Protein AF-A0A316Z247-F1 (afdb_monomer_lite)

InterPro domains:
  IPR003422 Cytochrome b-c1 complex, subunit 6 [PTHR15336] (4-63)
  IPR023184 Ubiquinol-cytochrome C reductase hinge domain [PF02320] (3-63)
  IPR036811 Ubiquinol-cytochrome C reductase hinge domain superfamily [G3DSA:1.10.287.20] (1-64)
  IPR036811 Ubiquinol-cytochrome C reductase hinge domain superfamily [SSF81531] (4-64)

Sequence (64 aa):
AYPAIYEECENSKKCSAAKHHFDDCQTRVTEGKGFKDENCVEEFFHLAHCASECAAPRLFSKLV

Secondary structure (DSSP, 8-state):
-HHHHHHHHHTSTTTHHHHHHHHHHHHHHHTT-SPTT---HHHHHHHHHHHHHHHHHHHHTT--

Organism: NCBI:txid58919

Radius of gyration: 13.76 Å; chains: 1; bounding box: 38×16×34 Å

Foldseek 3Di:
DQVVLLVCQLPDPQNVVLNVLLVVQCVCVVVVVDDVVDDSVVSVCSSNVRSCVRSVVVVVVVVD

Structure (mmCIF, N/CA/C/O backbone):
data_AF-A0A316Z247-F1
#
_entry.id   AF-A0A316Z247-F1
#
loop_
_atom_site.group_PDB
_atom_site.id
_atom_site.type_symbol
_atom_site.label_atom_id
_atom_site.label_alt_id
_atom_site.label_comp_id
_atom_site.label_asym_id
_atom_site.label_entity_id
_atom_site.label_seq_id
_atom_site.pdbx_PDB_ins_code
_atom_site.Cartn_x
_atom_site.Cartn_y
_atom_site.Cartn_z
_atom_site.occupancy
_atom_site.B_iso_or_equiv
_atom_site.auth_seq_id
_atom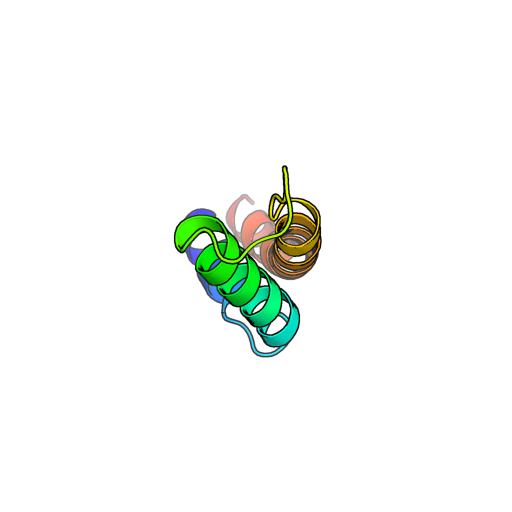_site.auth_comp_id
_atom_site.auth_asym_id
_atom_site.auth_atom_id
_atom_site.pdbx_PDB_model_num
ATOM 1 N N . ALA A 1 1 ? -14.206 9.675 7.263 1.00 81.56 1 ALA A N 1
ATOM 2 C CA . ALA A 1 1 ? -13.852 8.566 8.177 1.00 81.56 1 ALA A CA 1
ATOM 3 C C . ALA A 1 1 ? -12.991 7.518 7.480 1.00 81.56 1 ALA A C 1
ATOM 5 O O . ALA A 1 1 ? -11.899 7.260 7.961 1.00 81.56 1 ALA A O 1
ATOM 6 N N . TYR A 1 2 ? -13.439 6.953 6.352 1.00 93.00 2 TYR A N 1
ATOM 7 C CA . TYR A 1 2 ? -12.714 5.867 5.685 1.00 93.00 2 TYR A CA 1
ATOM 8 C C . TYR A 1 2 ? -11.262 6.188 5.271 1.00 93.00 2 TYR A C 1
ATOM 10 O O . TYR A 1 2 ? -10.412 5.385 5.638 1.00 93.00 2 TYR A O 1
ATOM 18 N N . PRO A 1 3 ? -10.929 7.339 4.638 1.00 96.19 3 PRO A N 1
ATOM 19 C CA . PRO A 1 3 ? -9.545 7.611 4.226 1.00 96.19 3 PRO A CA 1
ATOM 20 C C . PRO A 1 3 ? -8.533 7.536 5.380 1.00 96.19 3 PRO A C 1
ATOM 22 O O . PRO A 1 3 ? -7.545 6.826 5.273 1.00 96.19 3 PRO A O 1
ATOM 25 N N . ALA A 1 4 ? -8.841 8.161 6.523 1.00 97.38 4 ALA A N 1
ATOM 26 C CA . ALA A 1 4 ? -7.980 8.120 7.708 1.00 97.38 4 ALA A CA 1
ATOM 27 C C . ALA A 1 4 ? -7.866 6.709 8.321 1.00 97.38 4 ALA A C 1
ATOM 29 O O . ALA A 1 4 ? -6.789 6.290 8.723 1.00 97.38 4 ALA A O 1
ATOM 30 N N . ILE A 1 5 ? -8.968 5.948 8.371 1.00 97.94 5 ILE A N 1
ATOM 31 C CA . ILE A 1 5 ? -8.953 4.564 8.884 1.00 97.94 5 ILE A CA 1
ATOM 32 C C . ILE A 1 5 ? -8.096 3.665 7.988 1.00 97.94 5 ILE A C 1
ATOM 34 O O . ILE A 1 5 ? -7.374 2.807 8.490 1.00 97.94 5 ILE A O 1
ATOM 38 N N . TYR A 1 6 ? -8.201 3.843 6.673 1.00 98.19 6 TYR A N 1
ATOM 39 C CA . TYR A 1 6 ? -7.427 3.087 5.701 1.00 98.19 6 TYR A CA 1
ATOM 40 C C . TYR A 1 6 ? -5.934 3.419 5.804 1.00 98.19 6 TYR A C 1
ATOM 42 O O . TYR A 1 6 ? -5.128 2.499 5.903 1.00 98.19 6 TYR A O 1
ATOM 50 N N . GLU A 1 7 ? -5.581 4.706 5.894 1.00 98.12 7 GLU A N 1
ATOM 51 C CA . GLU A 1 7 ? -4.200 5.176 6.073 1.00 98.12 7 GLU A CA 1
ATOM 52 C C . GLU A 1 7 ? -3.560 4.619 7.361 1.00 98.12 7 GLU A C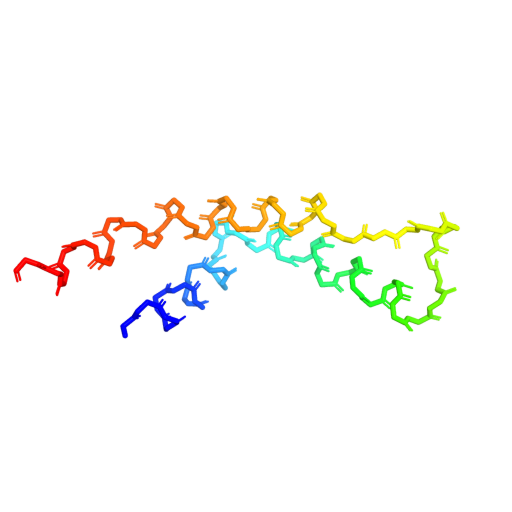 1
ATOM 54 O O . GLU A 1 7 ? -2.430 4.133 7.354 1.00 98.12 7 GLU A O 1
ATOM 59 N N . GLU A 1 8 ? -4.290 4.599 8.479 1.00 98.19 8 GLU A N 1
ATOM 60 C CA . GLU A 1 8 ? -3.816 3.953 9.712 1.00 98.19 8 GLU A CA 1
ATOM 61 C C . GLU A 1 8 ? -3.564 2.445 9.527 1.00 98.19 8 GLU A C 1
ATOM 63 O O . GLU A 1 8 ? -2.624 1.885 10.096 1.00 98.19 8 GLU A O 1
ATOM 68 N N . CYS A 1 9 ? -4.417 1.770 8.752 1.00 98.69 9 CYS A N 1
ATOM 69 C CA . CYS A 1 9 ? -4.333 0.332 8.516 1.00 98.69 9 CYS A CA 1
ATOM 70 C C . CYS A 1 9 ? -3.198 -0.047 7.550 1.00 98.69 9 CYS A C 1
ATOM 72 O O . CYS A 1 9 ? -2.472 -1.004 7.829 1.00 98.69 9 CYS A O 1
ATOM 74 N N . GLU A 1 10 ? -2.997 0.694 6.458 1.00 98.25 10 GLU A N 1
ATOM 75 C CA . GLU A 1 10 ? -1.895 0.448 5.515 1.00 98.25 10 GLU A CA 1
ATOM 76 C C . GLU A 1 10 ? -0.520 0.738 6.141 1.00 98.25 10 GLU A C 1
ATOM 78 O O . GLU A 1 10 ? 0.442 0.026 5.860 1.00 98.25 10 GLU A O 1
ATOM 83 N N . ASN A 1 11 ? -0.438 1.707 7.064 1.00 98.38 11 ASN A N 1
ATOM 84 C CA . ASN A 1 11 ? 0.781 2.036 7.815 1.00 98.38 11 ASN A CA 1
ATOM 85 C C . ASN A 1 11 ? 0.980 1.166 9.072 1.00 98.38 11 ASN A C 1
ATOM 87 O O . ASN A 1 11 ? 1.912 1.374 9.855 1.00 98.38 11 ASN A O 1
ATOM 91 N N . SER A 1 12 ? 0.108 0.182 9.298 1.00 98.31 12 SER A N 1
ATOM 92 C CA . SER A 1 12 ? 0.208 -0.711 10.450 1.00 98.31 12 SER A CA 1
ATOM 93 C C . SER A 1 12 ? 1.377 -1.693 10.323 1.00 98.31 12 SER A C 1
ATOM 95 O O . SER A 1 12 ? 1.782 -2.097 9.233 1.00 98.31 12 SER A O 1
ATOM 97 N N . LYS A 1 13 ? 1.867 -2.194 11.465 1.00 98.31 13 LYS A N 1
ATOM 98 C CA . LYS A 1 13 ? 2.895 -3.251 11.492 1.00 98.31 13 LYS A CA 1
ATOM 99 C C . LYS A 1 13 ? 2.471 -4.536 10.768 1.00 98.31 13 LYS A C 1
ATOM 101 O O . LYS A 1 13 ? 3.338 -5.271 10.319 1.00 98.31 13 LYS A O 1
ATOM 106 N N . LYS A 1 14 ? 1.164 -4.826 10.675 1.00 98.06 14 LYS A N 1
ATOM 107 C CA . LYS A 1 14 ? 0.651 -6.010 9.961 1.00 98.06 14 LYS A CA 1
ATOM 108 C C . LYS A 1 14 ? 0.844 -5.861 8.447 1.00 98.06 14 LYS A C 1
ATOM 110 O O . LYS A 1 14 ? 1.174 -6.841 7.791 1.00 98.06 14 LYS A O 1
ATOM 115 N N . CYS A 1 15 ? 0.650 -4.655 7.912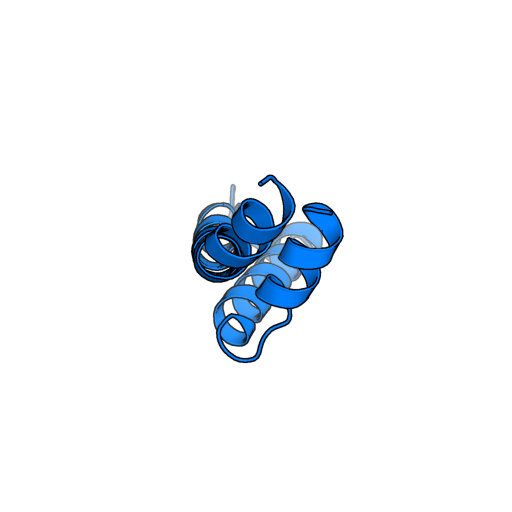 1.00 98.50 15 CYS A N 1
ATOM 116 C CA . CYS A 1 15 ? 0.683 -4.399 6.471 1.00 98.50 15 CYS A CA 1
ATOM 117 C C . CYS A 1 15 ? 2.017 -3.822 5.971 1.00 98.50 15 CYS A C 1
ATOM 119 O O . CYS A 1 15 ? 2.166 -3.612 4.771 1.00 98.50 15 CYS A O 1
ATOM 121 N N . SER A 1 16 ? 3.008 -3.617 6.849 1.00 98.19 16 SER A N 1
ATOM 122 C CA . SER A 1 16 ? 4.273 -2.957 6.498 1.00 98.19 16 SER A CA 1
ATOM 123 C C . SER A 1 16 ? 5.052 -3.657 5.383 1.00 98.19 16 SER A C 1
ATOM 125 O O . SER A 1 16 ? 5.641 -2.976 4.552 1.00 98.19 16 SER A O 1
ATOM 127 N N . ALA A 1 17 ? 5.035 -4.993 5.323 1.00 98.50 17 ALA A N 1
ATOM 128 C CA . ALA A 1 17 ? 5.701 -5.743 4.257 1.00 98.50 17 ALA A CA 1
ATOM 129 C C . ALA A 1 17 ? 5.027 -5.520 2.893 1.00 98.50 17 ALA A C 1
ATOM 131 O O . ALA A 1 17 ? 5.696 -5.192 1.918 1.00 98.50 17 ALA A O 1
ATOM 132 N N . ALA A 1 18 ? 3.695 -5.627 2.834 1.00 98.62 18 ALA A N 1
ATOM 133 C CA . ALA A 1 18 ? 2.940 -5.358 1.611 1.00 98.62 18 ALA A CA 1
ATOM 134 C C . ALA A 1 18 ? 3.108 -3.899 1.162 1.00 98.62 18 ALA A C 1
ATOM 136 O O . ALA A 1 18 ? 3.299 -3.636 -0.023 1.00 98.62 18 ALA A O 1
ATOM 137 N N . LYS A 1 19 ? 3.118 -2.960 2.117 1.00 98.69 19 LYS A N 1
ATOM 138 C CA . LYS A 1 19 ? 3.369 -1.545 1.842 1.00 98.69 19 LYS A CA 1
ATOM 139 C C . LYS A 1 19 ? 4.769 -1.312 1.279 1.00 98.69 19 LYS A C 1
ATOM 141 O O . LYS A 1 19 ? 4.899 -0.641 0.266 1.00 98.69 19 LYS A O 1
ATOM 146 N N . HIS A 1 20 ? 5.791 -1.906 1.891 1.00 98.69 20 HIS A N 1
ATOM 147 C CA . HIS A 1 20 ? 7.167 -1.821 1.408 1.00 98.69 20 HIS A CA 1
ATOM 148 C C . HIS A 1 20 ? 7.291 -2.330 -0.033 1.00 98.69 20 HIS A C 1
ATOM 150 O O . HIS A 1 20 ? 7.875 -1.655 -0.869 1.00 98.69 20 HIS A O 1
ATOM 156 N N . HIS A 1 21 ? 6.695 -3.482 -0.358 1.00 98.56 21 HIS A N 1
ATOM 157 C CA . HIS A 1 21 ? 6.713 -4.004 -1.729 1.00 98.56 21 HIS A CA 1
ATOM 158 C C . HIS A 1 21 ? 6.004 -3.083 -2.726 1.00 98.56 21 HIS A C 1
ATOM 160 O O . HIS A 1 21 ? 6.512 -2.873 -3.827 1.00 98.56 21 HIS A O 1
ATOM 166 N N . PHE A 1 22 ? 4.868 -2.502 -2.337 1.00 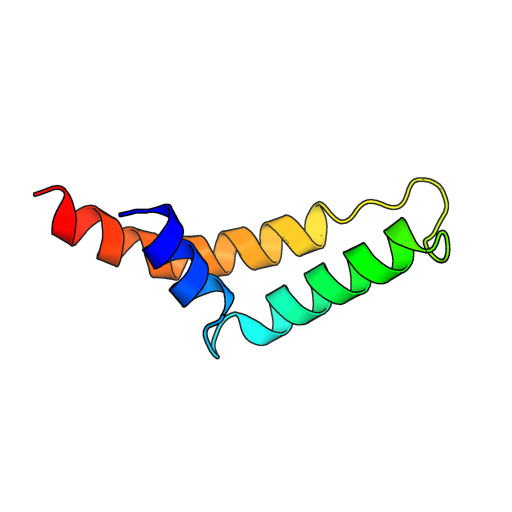98.81 22 PHE A N 1
ATOM 167 C CA . PHE A 1 22 ? 4.158 -1.542 -3.175 1.00 98.81 22 PHE A CA 1
ATOM 168 C C . PHE A 1 22 ? 4.974 -0.265 -3.414 1.00 98.81 22 PHE A C 1
ATOM 170 O O . PHE A 1 22 ? 5.118 0.157 -4.561 1.00 98.81 22 PHE A O 1
ATOM 177 N N . ASP A 1 23 ? 5.561 0.310 -2.362 1.00 98.69 23 ASP A N 1
ATOM 178 C CA . ASP A 1 23 ? 6.371 1.530 -2.448 1.00 98.69 23 ASP A CA 1
ATOM 179 C C . ASP A 1 23 ? 7.659 1.292 -3.277 1.00 98.69 23 ASP A C 1
ATOM 181 O O . ASP A 1 23 ? 8.033 2.125 -4.112 1.00 98.69 23 ASP A O 1
ATOM 185 N N . ASP A 1 24 ? 8.294 0.124 -3.128 1.00 98.56 24 ASP A N 1
ATOM 186 C CA . ASP A 1 24 ? 9.450 -0.300 -3.931 1.00 98.56 24 ASP A CA 1
ATOM 187 C C . ASP A 1 24 ? 9.094 -0.485 -5.409 1.00 98.56 24 ASP A C 1
ATOM 189 O O . ASP A 1 24 ? 9.836 -0.038 -6.291 1.00 98.56 24 ASP A O 1
ATOM 193 N N . CYS A 1 25 ? 7.964 -1.145 -5.696 1.00 98.75 25 CYS A N 1
ATOM 194 C CA . CYS A 1 25 ? 7.471 -1.299 -7.061 1.00 98.75 25 CYS A CA 1
ATOM 195 C C . CYS A 1 25 ? 7.210 0.071 -7.685 1.00 98.75 25 CYS A C 1
ATOM 197 O O . CYS A 1 25 ? 7.717 0.361 -8.771 1.00 98.75 25 CYS A O 1
ATOM 199 N N . GLN A 1 26 ? 6.496 0.949 -6.972 1.00 98.56 26 GLN A N 1
ATOM 200 C CA . GLN A 1 26 ? 6.186 2.278 -7.482 1.00 98.56 26 GLN A CA 1
ATOM 201 C C . GLN A 1 26 ? 7.444 3.087 -7.770 1.00 98.56 26 GLN A C 1
ATOM 203 O O . GLN A 1 26 ? 7.518 3.746 -8.809 1.00 98.56 26 GLN A O 1
ATOM 208 N N . THR A 1 27 ? 8.441 3.014 -6.888 1.00 98.50 27 THR A N 1
ATOM 209 C CA . THR A 1 27 ? 9.733 3.674 -7.092 1.00 98.50 27 THR A CA 1
ATOM 210 C C . THR A 1 27 ? 10.404 3.144 -8.358 1.00 98.50 27 THR A C 1
ATOM 212 O O . THR A 1 27 ? 10.739 3.920 -9.250 1.00 98.50 27 THR A O 1
ATOM 215 N N . ARG A 1 28 ? 10.523 1.820 -8.501 1.00 98.12 28 ARG A N 1
ATOM 216 C CA . ARG A 1 28 ? 11.170 1.186 -9.657 1.00 98.12 28 ARG A CA 1
ATOM 217 C C . ARG A 1 28 ? 10.469 1.515 -10.981 1.00 98.12 28 ARG A C 1
ATOM 219 O O . ARG A 1 28 ? 11.149 1.856 -11.951 1.00 98.12 28 ARG A O 1
ATOM 226 N N . VAL A 1 29 ? 9.139 1.436 -11.027 1.00 98.19 29 VAL A N 1
ATOM 227 C CA . VAL A 1 29 ? 8.342 1.744 -12.227 1.00 98.19 29 VAL A CA 1
ATOM 228 C C . VAL A 1 29 ? 8.443 3.230 -12.579 1.00 98.19 29 VAL A C 1
ATOM 230 O O . VAL A 1 29 ? 8.707 3.569 -13.731 1.00 98.19 29 VAL A O 1
ATOM 233 N N . THR A 1 30 ? 8.318 4.123 -11.593 1.00 97.69 30 THR A N 1
ATOM 234 C CA . THR A 1 30 ? 8.389 5.581 -11.816 1.00 97.69 30 THR A CA 1
ATOM 235 C C . THR A 1 30 ? 9.778 6.029 -12.272 1.00 97.69 30 THR A C 1
ATOM 237 O O . THR A 1 30 ? 9.901 6.932 -13.095 1.00 97.69 30 THR A O 1
ATOM 240 N N . GLU A 1 31 ? 10.835 5.377 -11.787 1.00 97.94 31 GLU A N 1
ATOM 241 C CA . GLU A 1 31 ? 12.215 5.641 -12.206 1.00 97.94 31 GLU A CA 1
ATOM 242 C C . GLU A 1 31 ? 12.582 4.997 -13.555 1.00 97.94 31 GLU A C 1
ATOM 244 O O . GLU A 1 31 ? 13.722 5.127 -14.004 1.00 97.94 31 GLU A O 1
ATOM 249 N N . GLY A 1 32 ? 11.659 4.275 -14.200 1.00 96.69 32 GLY A N 1
ATOM 250 C CA . GLY A 1 32 ? 11.930 3.554 -15.447 1.00 96.69 32 GLY A CA 1
ATOM 251 C C . GLY A 1 32 ? 12.920 2.395 -15.284 1.00 96.69 32 GLY A C 1
ATOM 252 O O . GLY A 1 32 ? 13.507 1.942 -16.264 1.00 96.69 32 GLY A O 1
ATOM 253 N N . LYS A 1 33 ? 13.121 1.921 -14.049 1.00 97.44 33 LYS A N 1
ATOM 254 C CA . LYS A 1 33 ? 13.962 0.763 -13.703 1.00 97.44 33 LYS A CA 1
ATOM 255 C C . LYS A 1 33 ? 13.167 -0.546 -13.666 1.00 97.44 33 LYS A C 1
ATOM 257 O O . LYS A 1 33 ? 13.724 -1.586 -13.317 1.00 97.44 33 LYS A O 1
ATOM 262 N N . GLY A 1 34 ? 11.870 -0.478 -13.954 1.00 94.44 34 GLY A N 1
ATOM 263 C CA . GLY A 1 34 ? 10.992 -1.636 -14.039 1.00 94.44 34 GLY A CA 1
ATOM 264 C C . GLY A 1 34 ? 11.197 -2.457 -15.306 1.00 94.44 34 GLY A C 1
ATOM 265 O O . GLY A 1 34 ? 11.878 -2.048 -16.250 1.00 94.44 34 GLY A O 1
ATOM 266 N N . PHE A 1 35 ? 10.589 -3.634 -15.329 1.00 94.62 35 PHE A N 1
ATOM 267 C CA . PHE A 1 35 ? 10.465 -4.452 -16.520 1.00 94.62 35 PHE A CA 1
ATOM 268 C C . PHE A 1 35 ? 9.564 -3.774 -17.552 1.00 94.62 35 PHE A C 1
ATOM 270 O O . PHE A 1 35 ? 8.768 -2.878 -17.259 1.00 94.62 35 PHE A O 1
ATOM 277 N N . LYS A 1 36 ? 9.685 -4.225 -18.801 1.00 95.69 36 LYS A N 1
ATOM 278 C CA . LYS A 1 36 ? 8.803 -3.773 -19.872 1.00 95.69 36 LYS A CA 1
ATOM 279 C C . LYS A 1 36 ? 7.346 -4.065 -19.491 1.00 95.69 36 LYS A C 1
ATOM 281 O O . LYS A 1 36 ? 7.024 -5.203 -19.165 1.00 95.69 36 LYS A O 1
ATOM 286 N N . ASP A 1 37 ? 6.504 -3.036 -19.574 1.00 95.19 37 ASP A N 1
ATOM 287 C CA . ASP A 1 37 ? 5.076 -3.080 -19.236 1.00 95.19 37 ASP A CA 1
ATOM 288 C C . ASP A 1 37 ? 4.785 -3.455 -17.762 1.00 95.19 37 ASP A C 1
ATOM 290 O O . ASP A 1 37 ? 3.661 -3.832 -17.421 1.00 95.19 37 ASP A O 1
ATOM 294 N N . GLU A 1 38 ? 5.784 -3.330 -16.873 1.00 97.94 38 GLU A N 1
ATOM 295 C CA . GLU A 1 38 ? 5.599 -3.525 -15.434 1.00 97.94 38 GLU A CA 1
ATOM 296 C C . GLU A 1 38 ? 4.597 -2.511 -14.868 1.00 97.94 38 GLU A C 1
ATOM 298 O O . GLU A 1 38 ? 4.633 -1.316 -15.168 1.00 97.94 38 GLU A O 1
ATOM 303 N N . ASN A 1 39 ? 3.712 -3.008 -14.010 1.00 98.06 39 ASN A N 1
ATOM 304 C CA . ASN A 1 39 ? 2.803 -2.223 -13.192 1.00 98.06 39 ASN A CA 1
ATOM 305 C C . ASN A 1 39 ? 2.781 -2.809 -11.775 1.00 98.06 39 ASN A C 1
ATOM 307 O O . ASN A 1 39 ? 3.199 -3.943 -11.574 1.00 98.06 39 ASN A O 1
ATOM 311 N N . CYS A 1 40 ? 2.254 -2.046 -10.819 1.00 98.56 40 CYS A N 1
ATOM 312 C CA . CYS A 1 40 ? 2.250 -2.420 -9.402 1.00 98.56 40 CYS A CA 1
ATOM 313 C C . CYS A 1 40 ? 0.881 -2.908 -8.906 1.00 98.56 40 CYS A C 1
ATOM 315 O O . CYS A 1 40 ? 0.526 -2.694 -7.746 1.00 98.56 40 CYS A O 1
ATOM 317 N N . VAL A 1 41 ? 0.049 -3.472 -9.792 1.00 98.56 41 VAL A N 1
ATOM 318 C CA . VAL A 1 41 ? -1.325 -3.876 -9.436 1.00 98.56 41 VAL A CA 1
ATOM 319 C C . VAL A 1 41 ? -1.326 -5.055 -8.463 1.00 98.56 41 VAL A C 1
ATOM 321 O O . VAL A 1 41 ? -2.177 -5.108 -7.576 1.00 98.56 41 VAL A O 1
ATOM 324 N N . GLU A 1 42 ? -0.371 -5.977 -8.590 1.00 98.44 42 GLU A N 1
ATOM 325 C CA . GLU A 1 42 ? -0.229 -7.105 -7.666 1.00 98.44 42 GLU A CA 1
ATOM 326 C C . GLU A 1 42 ? 0.095 -6.616 -6.247 1.00 98.44 42 GLU A C 1
ATOM 328 O O . GLU A 1 42 ? -0.620 -6.930 -5.293 1.00 98.44 42 GLU A O 1
ATOM 333 N N . GLU A 1 43 ? 1.127 -5.784 -6.106 1.00 98.75 43 GLU A N 1
ATOM 334 C CA . GLU A 1 43 ? 1.546 -5.227 -4.822 1.00 98.75 43 GLU A CA 1
ATOM 335 C C . GLU A 1 43 ? 0.465 -4.323 -4.226 1.00 98.75 43 GLU A C 1
ATOM 337 O O . GLU A 1 43 ? 0.212 -4.372 -3.018 1.00 98.75 43 GLU A O 1
ATOM 342 N N . PHE A 1 44 ? -0.233 -3.557 -5.071 1.00 98.69 44 PHE A N 1
ATOM 343 C CA . PHE A 1 44 ? -1.398 -2.784 -4.655 1.00 98.69 44 PHE A CA 1
ATOM 344 C C . PHE A 1 44 ? -2.485 -3.687 -4.073 1.00 98.69 44 PHE A C 1
ATOM 346 O O . PHE A 1 44 ? -3.016 -3.375 -3.009 1.00 98.69 44 PHE A O 1
ATOM 353 N N . PHE A 1 45 ? -2.815 -4.812 -4.713 1.00 98.75 45 PHE A N 1
ATOM 354 C CA . PHE A 1 45 ? -3.826 -5.724 -4.181 1.00 98.75 45 PHE A CA 1
ATOM 355 C C . PHE A 1 45 ? -3.398 -6.393 -2.879 1.00 98.75 45 PHE A C 1
ATOM 357 O O . PHE A 1 45 ? -4.238 -6.524 -1.989 1.00 98.75 45 PHE A O 1
ATOM 364 N N . HIS A 1 46 ? -2.123 -6.741 -2.701 1.00 98.69 46 HIS A 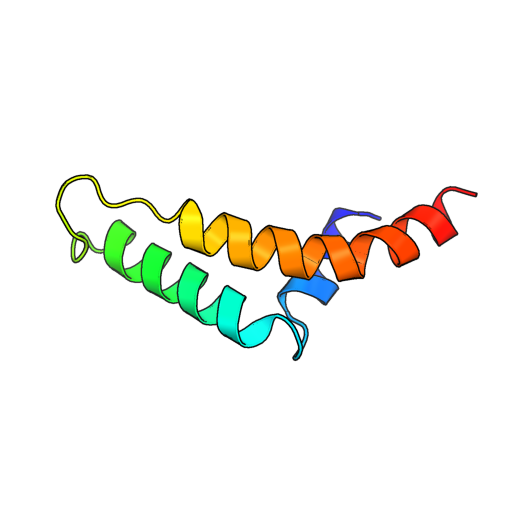N 1
ATOM 365 C CA . HIS A 1 46 ? -1.636 -7.227 -1.408 1.00 98.69 46 HIS A CA 1
ATOM 366 C C . HIS A 1 46 ? -1.795 -6.174 -0.299 1.00 98.69 46 HIS A C 1
ATOM 368 O O . HIS A 1 46 ? -2.292 -6.491 0.789 1.00 98.69 46 HIS A O 1
ATOM 374 N N . LEU A 1 47 ? -1.435 -4.915 -0.572 1.00 98.81 47 LEU A N 1
ATOM 375 C CA . LEU A 1 47 ? -1.594 -3.822 0.387 1.00 98.81 47 LEU A CA 1
ATOM 376 C C . LEU A 1 47 ? -3.072 -3.531 0.675 1.00 98.81 47 LEU A C 1
ATOM 378 O O . LEU A 1 47 ? -3.479 -3.478 1.836 1.00 98.81 47 LEU A O 1
ATOM 382 N N . ALA A 1 48 ? -3.882 -3.392 -0.373 1.00 98.56 48 ALA A N 1
ATOM 383 C CA . ALA A 1 48 ? -5.293 -3.057 -0.272 1.00 98.56 48 ALA A CA 1
ATOM 384 C C . ALA A 1 48 ? -6.102 -4.152 0.416 1.00 98.56 48 ALA A C 1
ATOM 386 O O . ALA A 1 48 ? -6.976 -3.842 1.228 1.00 98.56 48 ALA A O 1
ATOM 387 N N . HIS A 1 49 ? -5.789 -5.422 0.155 1.00 98.69 49 HIS A N 1
ATOM 388 C CA . HIS A 1 49 ? -6.370 -6.546 0.878 1.00 98.69 49 HIS A CA 1
ATOM 389 C C . HIS A 1 49 ? -6.058 -6.444 2.378 1.00 98.69 49 HIS A C 1
ATOM 391 O O . HIS A 1 49 ? -6.984 -6.396 3.189 1.00 98.69 49 HIS A O 1
ATOM 397 N N . CYS A 1 50 ? -4.780 -6.296 2.748 1.00 98.75 50 CYS A N 1
ATOM 398 C CA . CYS A 1 50 ? -4.369 -6.190 4.150 1.00 98.75 50 CYS A CA 1
ATOM 399 C C . CYS A 1 50 ? -5.014 -4.991 4.870 1.00 98.75 50 CYS A C 1
ATOM 401 O O . CYS A 1 50 ? -5.557 -5.134 5.972 1.00 98.75 50 CYS A O 1
ATOM 403 N N . ALA A 1 51 ? -4.985 -3.811 4.245 1.00 98.62 51 ALA A N 1
ATOM 404 C CA . ALA A 1 51 ? -5.543 -2.589 4.810 1.00 98.62 51 ALA A CA 1
ATOM 405 C C . ALA A 1 51 ? -7.071 -2.669 4.937 1.00 98.62 51 ALA A C 1
ATOM 407 O O . ALA A 1 51 ? -7.624 -2.256 5.957 1.00 98.62 51 ALA A O 1
ATOM 408 N N . SER A 1 52 ? -7.758 -3.263 3.957 1.00 98.44 52 SER A N 1
ATOM 409 C CA . SER A 1 52 ? -9.219 -3.411 3.973 1.00 98.44 52 SER A CA 1
ATOM 410 C C . SER A 1 52 ? -9.704 -4.389 5.041 1.00 98.44 52 SER A C 1
ATOM 412 O O . SER A 1 52 ? -10.702 -4.098 5.699 1.00 98.44 52 SER A O 1
ATOM 414 N N . GLU A 1 53 ? -8.989 -5.494 5.285 1.00 98.38 53 GLU A N 1
ATOM 415 C CA . GLU A 1 53 ? -9.296 -6.401 6.403 1.00 98.38 53 GLU A CA 1
ATOM 416 C C . GLU A 1 53 ? -9.254 -5.680 7.758 1.00 98.38 53 GLU A C 1
ATOM 418 O O . GLU A 1 53 ? -10.093 -5.914 8.628 1.00 98.38 53 GLU A O 1
ATOM 423 N N . CYS A 1 54 ? -8.284 -4.781 7.938 1.00 98.44 54 CYS A N 1
ATOM 424 C CA . CYS A 1 54 ? -8.167 -3.945 9.131 1.00 98.44 54 CYS A CA 1
ATOM 425 C C . CYS A 1 54 ? -9.244 -2.846 9.182 1.00 98.44 54 CYS A C 1
ATOM 427 O O . CYS A 1 54 ? -9.836 -2.592 10.236 1.00 98.44 54 CYS A O 1
ATOM 429 N N . ALA A 1 55 ? -9.513 -2.190 8.050 1.00 98.25 55 ALA A N 1
ATOM 430 C CA . ALA A 1 55 ? -10.375 -1.017 7.977 1.00 98.25 55 ALA A CA 1
ATOM 431 C C . ALA A 1 55 ? -11.865 -1.363 8.075 1.00 98.25 55 ALA A C 1
ATOM 433 O O . ALA A 1 55 ? -12.618 -0.599 8.679 1.00 98.25 55 ALA A O 1
ATOM 434 N N . ALA A 1 56 ? -12.296 -2.503 7.527 1.00 97.94 56 ALA A N 1
ATOM 435 C CA . ALA A 1 56 ? -13.701 -2.902 7.482 1.00 97.94 56 ALA A CA 1
ATOM 436 C C . ALA A 1 56 ? -14.391 -2.878 8.865 1.00 97.94 56 ALA A C 1
ATOM 438 O O . ALA A 1 56 ? -15.322 -2.091 9.038 1.00 97.94 56 ALA A O 1
ATOM 439 N N . PRO A 1 57 ? -13.946 -3.614 9.902 1.00 97.38 57 PRO A N 1
ATOM 440 C CA . PRO A 1 57 ? -14.633 -3.593 11.199 1.00 97.38 57 PRO A CA 1
ATOM 441 C C . PRO A 1 5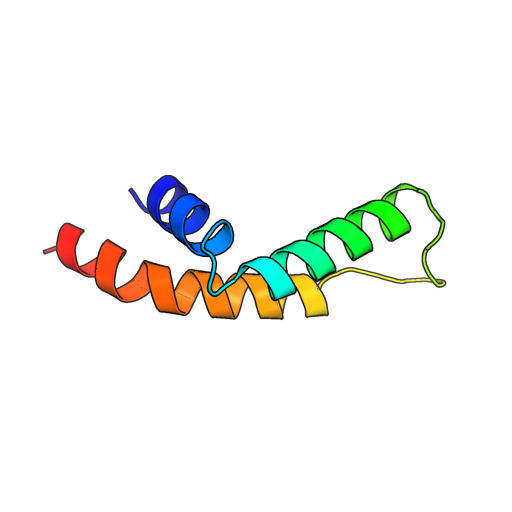7 ? -14.617 -2.209 11.877 1.00 97.38 57 PRO A C 1
ATOM 443 O O . PRO A 1 57 ? -15.557 -1.852 12.586 1.00 97.38 57 PRO A O 1
ATOM 446 N N . ARG A 1 58 ? -13.571 -1.403 11.644 1.00 96.69 58 ARG A N 1
ATOM 447 C CA . ARG A 1 58 ? -13.416 -0.046 12.202 1.00 96.69 58 ARG A CA 1
ATOM 448 C C . ARG A 1 58 ? -14.306 0.988 11.520 1.00 96.69 58 ARG A C 1
ATOM 450 O O . ARG A 1 58 ? -14.754 1.935 12.161 1.00 96.69 58 ARG A O 1
ATOM 457 N N . LEU A 1 59 ? -14.510 0.844 10.213 1.00 97.12 59 LEU A N 1
ATOM 458 C CA . LEU A 1 59 ? -15.405 1.702 9.452 1.00 97.12 59 LEU A CA 1
ATOM 459 C C . LEU A 1 59 ? -16.849 1.417 9.853 1.00 97.12 59 LEU A C 1
ATOM 461 O O . LEU A 1 59 ? -17.577 2.341 10.200 1.00 97.12 59 LEU A O 1
ATOM 465 N N . PHE A 1 60 ? -17.246 0.144 9.839 1.00 96.44 60 PHE A N 1
ATOM 466 C CA . PHE A 1 60 ? -18.634 -0.241 10.074 1.00 96.44 60 PHE A CA 1
ATOM 467 C C . PHE A 1 60 ? -19.088 0.040 11.512 1.00 96.44 60 PHE A C 1
ATOM 469 O O . PHE A 1 60 ? -20.246 0.385 11.702 1.00 96.44 60 PHE A O 1
ATOM 476 N N . SER A 1 61 ? -18.191 0.036 12.507 1.00 95.81 61 SER A N 1
ATOM 477 C CA . SER A 1 61 ? -18.526 0.471 13.875 1.00 95.81 61 SER A CA 1
ATOM 478 C C . SER A 1 61 ? -18.848 1.967 14.011 1.00 95.81 61 SER A C 1
ATOM 480 O O . SER A 1 61 ? -19.375 2.380 15.040 1.00 95.81 61 SER A O 1
ATOM 482 N N . LYS A 1 62 ? -18.540 2.784 12.993 1.00 93.62 62 LYS A N 1
ATOM 483 C CA . LYS A 1 62 ? -18.851 4.224 12.932 1.00 93.62 62 LYS A CA 1
ATOM 484 C C . LYS A 1 62 ? -20.039 4.558 12.022 1.00 93.62 62 LYS A C 1
ATOM 486 O O . LYS A 1 62 ? -20.404 5.726 11.940 1.00 93.62 62 LYS A O 1
ATOM 491 N N . LEU A 1 63 ? -20.562 3.577 11.285 1.00 90.94 63 LEU A N 1
ATOM 492 C CA . LEU A 1 63 ? -21.698 3.740 10.366 1.00 90.94 63 LEU A CA 1
ATOM 493 C C . LEU A 1 63 ? -23.025 3.268 10.977 1.00 90.94 63 LEU A C 1
ATOM 495 O O . LEU A 1 63 ? -24.045 3.290 10.291 1.00 90.94 63 LEU A O 1
ATOM 499 N N . VAL A 1 64 ? -22.981 2.819 12.233 1.00 67.81 64 VAL A N 1
ATOM 500 C CA . VAL A 1 64 ? -24.148 2.447 13.041 1.00 67.81 64 VAL A CA 1
ATOM 501 C C . VAL A 1 64 ? -24.837 3.685 13.596 1.00 67.81 64 VAL A C 1
ATOM 503 O O . VAL A 1 64 ? -24.109 4.626 13.989 1.00 67.81 64 VAL A O 1
#

pLDDT: mean 96.96, std 4.46, range [67.81, 98.81]